Protein AF-L8HQR1-F1 (afdb_monomer_lite)

InterPro domains:
  IPR013783 Immunoglobulin-like fold [G3DSA:2.60.40.10] (1-43)
  IPR036179 Immunoglobulin-like domain superfamily [SSF48726] (3-43)
  IPR050199 Immunoglobulin Heavy Variable [PTHR23266] (4-43)

Radius of gyration: 11.6 Å; chains: 1; bounding box: 32×24×17 Å

Foldseek 3Di:
DDDPDDPVCVPQWDWDADPVVRDIDIHGHPDDPVNDDDDDDDD

Structure (mmCIF, N/CA/C/O backbone):
data_AF-L8HQR1-F1
#
_entry.id   AF-L8HQR1-F1
#
loop_
_atom_site.group_PDB
_atom_site.id
_atom_site.type_symbol
_atom_site.label_atom_id
_atom_site.label_alt_id
_atom_site.label_comp_id
_atom_site.label_asym_id
_atom_site.label_entity_id
_atom_site.label_seq_id
_atom_site.pdbx_PDB_ins_code
_atom_site.Cartn_x
_atom_site.Cartn_y
_atom_site.Cartn_z
_atom_site.occupancy
_atom_site.B_iso_or_equiv
_atom_site.auth_seq_id
_atom_site.auth_comp_id
_atom_site.auth_asym_id
_atom_site.auth_atom_id
_atom_site.pdbx_PDB_model_num
ATOM 1 N N . GLY A 1 1 ? 3.006 16.239 -10.759 1.00 43.44 1 GLY A N 1
ATOM 2 C CA . GLY A 1 1 ? 2.230 15.062 -11.183 1.00 43.44 1 GLY A CA 1
ATOM 3 C C . GLY A 1 1 ? 1.461 14.560 -9.989 1.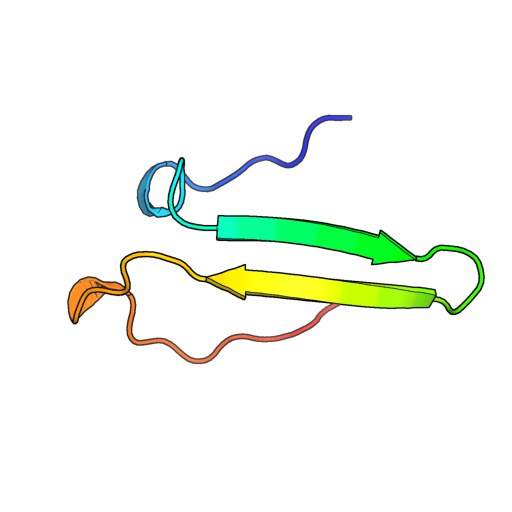00 43.44 1 GLY A C 1
ATOM 4 O O . GLY A 1 1 ? 2.090 14.206 -9.007 1.00 43.44 1 GLY A O 1
ATOM 5 N N . GLY A 1 2 ? 0.132 14.640 -10.021 1.00 54.53 2 GLY A N 1
ATOM 6 C CA . GLY A 1 2 ? -0.715 14.137 -8.939 1.00 54.53 2 GLY A CA 1
ATOM 7 C C . GLY A 1 2 ? -1.072 12.677 -9.183 1.00 54.53 2 GLY A C 1
ATOM 8 O O . GLY A 1 2 ? -1.361 12.307 -10.323 1.00 54.53 2 GLY A O 1
ATOM 9 N N . ALA A 1 3 ? -1.061 11.863 -8.130 1.00 61.56 3 ALA A N 1
ATOM 10 C CA . ALA A 1 3 ? -1.616 10.518 -8.181 1.00 61.56 3 ALA A CA 1
ATOM 11 C C . ALA A 1 3 ? -3.086 10.608 -8.623 1.00 61.56 3 ALA A C 1
ATOM 13 O O . ALA A 1 3 ? -3.903 11.270 -7.980 1.00 61.56 3 ALA A O 1
ATOM 14 N N . LYS A 1 4 ? -3.424 9.992 -9.761 1.00 66.88 4 LYS A N 1
ATOM 15 C CA . LYS A 1 4 ? -4.813 9.894 -10.211 1.00 66.88 4 LYS A CA 1
ATOM 16 C C . LYS A 1 4 ? -5.472 8.745 -9.462 1.00 66.88 4 LYS A C 1
ATOM 18 O O . LYS A 1 4 ? -5.425 7.601 -9.902 1.00 66.88 4 LYS A O 1
ATOM 23 N N . TYR A 1 5 ? -6.065 9.058 -8.316 1.00 68.56 5 TYR A N 1
ATOM 24 C CA . TYR A 1 5 ? -6.901 8.108 -7.594 1.00 68.56 5 TYR A CA 1
ATOM 25 C C . TYR A 1 5 ? -8.148 7.807 -8.423 1.00 68.56 5 TYR A C 1
ATOM 27 O O . TYR A 1 5 ? -8.822 8.727 -8.893 1.00 68.56 5 TYR A O 1
ATOM 35 N N . ALA A 1 6 ? -8.476 6.527 -8.601 1.00 73.31 6 ALA A N 1
ATOM 36 C CA . ALA A 1 6 ? -9.793 6.184 -9.114 1.00 73.31 6 ALA A CA 1
ATOM 37 C C . ALA A 1 6 ? -10.841 6.680 -8.111 1.00 73.31 6 ALA A C 1
ATOM 39 O O . ALA A 1 6 ? -10.674 6.530 -6.901 1.00 73.31 6 ALA A O 1
ATOM 40 N N . GLN A 1 7 ? -11.926 7.264 -8.613 1.00 72.44 7 GLN A N 1
ATOM 41 C CA . GLN A 1 7 ? -12.919 7.973 -7.800 1.00 72.44 7 GLN A CA 1
ATOM 42 C C . GLN A 1 7 ? -13.511 7.108 -6.668 1.00 72.44 7 GLN A C 1
ATOM 44 O O . GLN A 1 7 ? -13.849 7.624 -5.609 1.00 72.44 7 GLN A O 1
ATOM 49 N N . LYS A 1 8 ? -13.559 5.779 -6.849 1.00 75.88 8 LYS A N 1
ATOM 50 C CA . LYS A 1 8 ? -13.992 4.813 -5.822 1.00 75.88 8 LYS A CA 1
ATOM 51 C C . LYS A 1 8 ? -13.095 4.770 -4.577 1.00 75.88 8 LYS A C 1
ATOM 53 O O . LYS A 1 8 ? -13.597 4.525 -3.485 1.00 75.88 8 LYS A O 1
ATOM 58 N N . PHE A 1 9 ? -11.802 5.037 -4.742 1.00 76.56 9 PHE A N 1
ATOM 59 C CA . PHE A 1 9 ? -10.784 4.973 -3.688 1.00 76.56 9 PHE A CA 1
ATOM 60 C C . PHE A 1 9 ? -10.507 6.327 -3.030 1.00 76.56 9 PHE A C 1
ATOM 62 O O . PHE A 1 9 ? -9.733 6.418 -2.075 1.00 76.56 9 PHE A O 1
ATOM 69 N N . GLN A 1 10 ? -11.137 7.391 -3.527 1.00 76.88 10 GLN A N 1
ATOM 70 C CA . GLN A 1 10 ? -10.934 8.737 -3.019 1.00 76.88 10 GLN A CA 1
ATOM 71 C C . GLN A 1 10 ? -11.384 8.822 -1.550 1.00 76.88 10 GLN A C 1
ATOM 73 O O . GLN A 1 10 ? -12.514 8.471 -1.217 1.00 76.88 10 GLN A O 1
ATOM 78 N N . GLY A 1 11 ? -10.476 9.239 -0.664 1.00 80.81 11 GLY A N 1
ATOM 79 C CA . GLY A 1 11 ? -10.721 9.316 0.783 1.00 80.81 11 GLY A CA 1
ATOM 80 C C . GLY A 1 11 ? -10.662 7.981 1.539 1.00 80.81 11 GLY A C 1
ATOM 81 O O . GLY A 1 11 ? -10.835 7.987 2.752 1.00 80.81 11 GLY A O 1
ATOM 82 N N . ARG A 1 12 ? -10.412 6.854 0.855 1.00 84.38 12 ARG A N 1
ATOM 83 C CA . ARG A 1 12 ? -10.236 5.522 1.470 1.00 84.38 12 ARG A CA 1
ATOM 84 C C . ARG A 1 12 ? -8.816 4.976 1.342 1.00 84.38 12 ARG A C 1
ATOM 86 O O . ARG A 1 12 ? -8.448 4.074 2.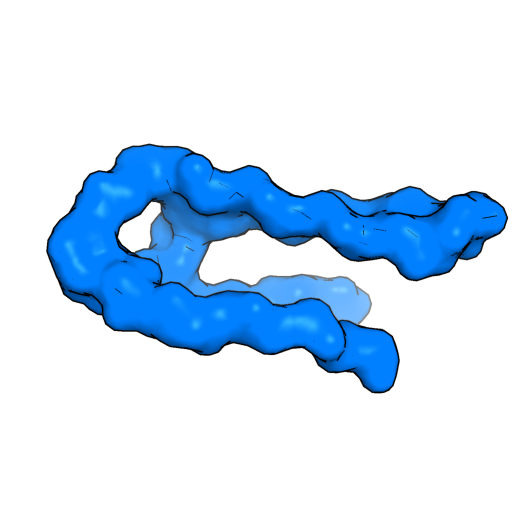085 1.00 84.38 12 ARG A O 1
ATOM 93 N N . VAL A 1 13 ? -8.022 5.511 0.416 1.00 86.38 13 VAL A N 1
ATOM 94 C CA . VAL A 1 13 ? -6.661 5.041 0.136 1.00 86.38 13 VAL A CA 1
ATOM 95 C C . VAL A 1 13 ? -5.658 6.164 0.335 1.00 86.38 13 VAL A C 1
ATOM 97 O O . VAL A 1 13 ? -5.795 7.233 -0.263 1.00 86.38 13 VAL A O 1
ATOM 100 N N . THR A 1 14 ? -4.622 5.881 1.116 1.00 88.44 14 THR A N 1
ATOM 101 C CA . THR A 1 14 ? -3.441 6.732 1.265 1.00 88.44 14 THR A CA 1
ATOM 102 C C . THR A 1 14 ? -2.249 6.014 0.643 1.00 88.44 14 THR A C 1
ATOM 104 O O . THR A 1 14 ? -1.946 4.873 0.991 1.00 88.44 14 THR A O 1
ATOM 107 N N . LEU A 1 15 ? -1.579 6.677 -0.302 1.00 87.25 15 LEU A N 1
ATOM 108 C CA . LEU A 1 15 ? -0.355 6.185 -0.933 1.00 87.25 15 LEU A CA 1
ATOM 109 C C . LEU A 1 15 ? 0.831 7.009 -0.438 1.00 87.25 15 LEU A C 1
ATOM 111 O O . LEU A 1 15 ? 0.808 8.237 -0.519 1.00 87.25 15 LEU A O 1
ATOM 115 N N . ALA A 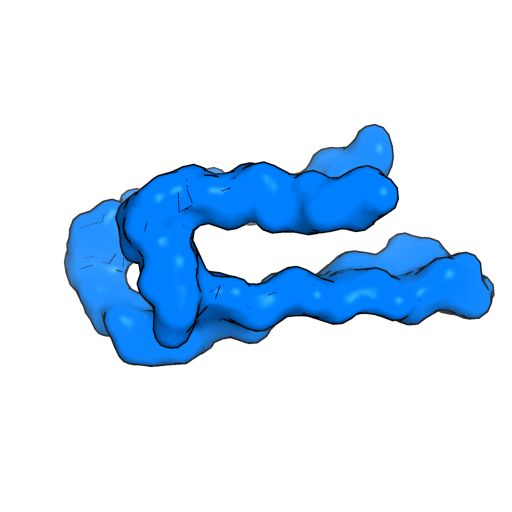1 16 ? 1.876 6.328 0.021 1.00 89.06 16 ALA A N 1
ATOM 116 C CA . ALA A 1 16 ? 3.149 6.937 0.381 1.00 89.06 16 ALA A CA 1
ATOM 117 C C . ALA A 1 16 ? 4.301 6.182 -0.287 1.00 89.06 16 ALA A C 1
ATOM 119 O O . ALA A 1 16 ? 4.209 4.986 -0.558 1.00 89.06 16 ALA A O 1
ATOM 120 N N . ALA A 1 17 ? 5.396 6.885 -0.557 1.00 91.88 17 ALA A N 1
ATOM 121 C CA . ALA A 1 17 ? 6.594 6.294 -1.134 1.00 91.88 17 ALA A CA 1
ATOM 122 C C . ALA A 1 17 ? 7.828 6.812 -0.400 1.00 91.88 17 ALA A C 1
ATOM 124 O O . ALA A 1 17 ? 7.984 8.018 -0.214 1.00 91.88 17 ALA A O 1
ATOM 125 N N . ASP A 1 18 ? 8.708 5.894 -0.020 1.00 93.25 18 ASP A N 1
ATOM 126 C CA . ASP A 1 18 ? 10.059 6.199 0.425 1.00 93.25 18 ASP A CA 1
ATOM 127 C C . ASP A 1 18 ? 11.024 5.965 -0.741 1.00 93.25 18 ASP A C 1
ATOM 129 O O . ASP A 1 18 ? 11.337 4.833 -1.122 1.00 93.25 18 ASP A O 1
ATOM 133 N N . THR A 1 19 ? 11.504 7.063 -1.322 1.00 91.94 19 THR A N 1
ATOM 134 C CA . THR A 1 19 ? 12.429 7.038 -2.459 1.00 91.94 19 THR A CA 1
ATOM 135 C C . THR A 1 19 ? 13.829 6.570 -2.075 1.00 91.94 19 THR A C 1
ATOM 137 O O . THR A 1 19 ? 14.555 6.089 -2.941 1.00 91.94 19 THR A O 1
ATOM 140 N N . SER A 1 20 ? 14.207 6.681 -0.799 1.00 95.94 20 SER A N 1
ATOM 141 C CA . SER A 1 20 ? 15.530 6.281 -0.302 1.00 95.94 20 SER A CA 1
ATOM 142 C C . SER A 1 20 ? 15.666 4.762 -0.279 1.00 95.94 20 SER A C 1
ATOM 144 O O . SER A 1 20 ? 16.723 4.223 -0.592 1.00 95.94 20 SER A O 1
ATOM 146 N N . THR A 1 21 ? 14.573 4.069 0.047 1.00 95.00 21 THR A N 1
ATOM 147 C CA . THR A 1 21 ? 14.514 2.602 0.111 1.00 95.00 21 THR A CA 1
ATOM 148 C C . THR A 1 21 ? 13.806 1.973 -1.089 1.00 95.00 21 THR A C 1
ATOM 150 O O . THR A 1 21 ? 13.756 0.752 -1.198 1.00 95.00 21 THR A O 1
ATOM 153 N N . SER A 1 22 ? 13.288 2.782 -2.023 1.00 91.00 22 SER A N 1
ATOM 154 C CA . SER A 1 22 ? 12.414 2.321 -3.113 1.00 91.00 22 SER A CA 1
ATOM 155 C C . SER A 1 22 ? 11.187 1.538 -2.616 1.00 91.00 22 SER A C 1
ATOM 157 O O . SER A 1 22 ? 10.734 0.607 -3.285 1.00 91.00 22 SER A O 1
ATOM 159 N N . THR A 1 23 ? 10.643 1.915 -1.458 1.00 92.88 23 THR A N 1
ATOM 160 C CA . THR A 1 23 ? 9.498 1.234 -0.841 1.00 92.88 23 THR A CA 1
ATOM 161 C C . THR A 1 23 ? 8.223 2.035 -1.063 1.00 92.88 23 THR A C 1
ATOM 163 O O . THR A 1 23 ? 8.194 3.244 -0.836 1.00 92.88 23 THR A O 1
ATOM 166 N N . ALA A 1 24 ? 7.151 1.362 -1.476 1.00 92.00 24 ALA A N 1
ATOM 167 C CA . ALA A 1 24 ? 5.818 1.946 -1.563 1.00 92.00 24 ALA A CA 1
ATOM 168 C C . ALA A 1 24 ? 4.929 1.397 -0.442 1.00 92.00 24 ALA A C 1
ATOM 170 O O . ALA A 1 24 ? 4.945 0.200 -0.158 1.00 92.00 24 ALA A O 1
ATOM 171 N N . TYR A 1 25 ? 4.136 2.277 0.159 1.00 91.38 25 TYR A N 1
ATOM 172 C CA . TYR A 1 25 ? 3.182 1.961 1.211 1.00 91.38 25 TYR A CA 1
ATOM 173 C C . TYR A 1 25 ? 1.773 2.311 0.742 1.00 91.38 25 TYR A C 1
ATOM 175 O O . TYR A 1 25 ? 1.534 3.385 0.179 1.00 91.38 25 TYR A O 1
ATOM 183 N N . VAL A 1 26 ? 0.841 1.397 0.997 1.00 89.94 26 VAL A N 1
ATOM 184 C CA . VAL A 1 26 ? -0.585 1.581 0.732 1.00 89.94 26 VAL A CA 1
ATOM 185 C C . VAL A 1 26 ? -1.330 1.365 2.036 1.00 89.94 26 VAL A C 1
ATOM 187 O O . VAL A 1 26 ? -1.285 0.276 2.603 1.00 89.94 26 VAL A O 1
ATOM 190 N N . GLU A 1 27 ? -2.029 2.395 2.493 1.00 90.88 27 GLU A N 1
ATOM 191 C CA . GLU A 1 27 ? -2.946 2.303 3.621 1.00 90.88 27 GLU A CA 1
ATOM 192 C C . GLU A 1 27 ? -4.383 2.361 3.101 1.00 90.88 27 GLU A C 1
ATOM 194 O O . GLU A 1 27 ? -4.770 3.292 2.390 1.00 90.88 27 GLU A O 1
ATOM 199 N N . LEU A 1 28 ? -5.167 1.339 3.445 1.00 88.75 28 LEU A N 1
ATOM 200 C CA . LEU A 1 28 ? -6.582 1.232 3.107 1.00 88.75 28 LEU A CA 1
ATOM 201 C C . LEU A 1 28 ? -7.399 1.447 4.383 1.00 88.75 28 LEU A C 1
ATOM 203 O O . LEU A 1 28 ? -7.274 0.684 5.340 1.00 88.75 28 LEU A O 1
ATOM 207 N N . SER A 1 29 ? -8.254 2.465 4.391 1.00 87.88 29 SER A N 1
ATOM 208 C CA . SER A 1 29 ? -9.140 2.798 5.508 1.00 87.88 29 SER A CA 1
ATOM 209 C C . SER A 1 29 ? -10.608 2.659 5.101 1.00 87.88 29 SER A C 1
ATOM 211 O O . SER A 1 29 ? -10.975 2.838 3.940 1.00 87.88 29 SER A O 1
ATOM 213 N N . SER A 1 30 ? -11.473 2.333 6.069 1.00 88.12 30 SER A N 1
ATOM 214 C CA . SER A 1 30 ? -12.921 2.160 5.849 1.00 88.12 30 SER A CA 1
ATOM 215 C C . SER A 1 30 ? -13.278 1.157 4.734 1.00 88.12 30 SER A C 1
ATOM 217 O O . SER A 1 30 ? -14.172 1.425 3.928 1.00 88.12 30 SER A O 1
ATOM 219 N N . LEU A 1 31 ? -12.572 0.017 4.685 1.00 87.06 31 LEU A N 1
ATOM 220 C CA . LEU A 1 31 ? -12.778 -1.040 3.688 1.00 87.06 31 LEU A CA 1
ATOM 221 C C . LEU A 1 31 ? -14.228 -1.524 3.655 1.00 87.06 31 LEU A C 1
ATOM 223 O O . LEU A 1 31 ? -14.842 -1.798 4.688 1.00 87.06 31 LEU A O 1
ATOM 227 N N . ARG A 1 32 ? -14.753 -1.682 2.443 1.00 87.94 32 ARG A N 1
ATOM 228 C CA . ARG A 1 32 ? -16.077 -2.248 2.186 1.00 87.94 32 ARG A CA 1
ATOM 229 C C . ARG A 1 32 ? -15.946 -3.527 1.375 1.00 87.94 32 ARG A C 1
ATOM 231 O O . ARG A 1 32 ? -14.942 -3.751 0.709 1.00 87.94 32 ARG A O 1
ATOM 238 N N . SER A 1 33 ? -16.994 -4.347 1.357 1.00 90.25 33 SER A N 1
ATOM 239 C CA . SER A 1 33 ? -17.015 -5.571 0.543 1.00 90.25 33 SER A CA 1
ATOM 240 C C . SER A 1 33 ? -16.749 -5.297 -0.945 1.00 90.25 33 SER A C 1
ATOM 242 O O . SER A 1 33 ? -16.098 -6.104 -1.601 1.00 90.25 33 SER A O 1
ATOM 244 N N . GLU A 1 34 ? -17.182 -4.135 -1.451 1.00 86.00 34 GLU A N 1
ATOM 245 C CA . GLU A 1 34 ? -16.921 -3.656 -2.819 1.00 86.00 34 GLU A CA 1
ATOM 246 C C . GLU A 1 34 ? -15.438 -3.387 -3.132 1.00 86.00 34 GLU A C 1
ATOM 24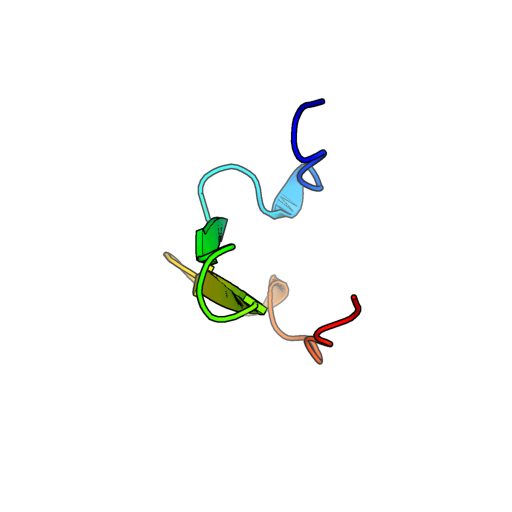8 O O . GLU A 1 34 ? -15.075 -3.338 -4.305 1.00 86.00 34 GLU A O 1
ATOM 253 N N . ASP A 1 35 ? -14.589 -3.243 -2.109 1.00 83.69 35 ASP A N 1
ATOM 254 C CA . ASP A 1 35 ? -13.148 -2.995 -2.241 1.00 83.69 35 ASP A CA 1
ATOM 255 C C . ASP A 1 35 ? -12.334 -4.312 -2.273 1.00 83.69 35 ASP A C 1
ATOM 257 O O . ASP A 1 35 ? -11.104 -4.294 -2.340 1.00 83.69 35 ASP A O 1
ATOM 261 N N . THR A 1 36 ? -12.996 -5.476 -2.230 1.00 89.62 36 THR A N 1
ATOM 262 C CA . THR A 1 36 ? -12.332 -6.789 -2.304 1.00 89.62 36 THR A CA 1
ATOM 263 C C . THR A 1 36 ? -11.757 -7.011 -3.700 1.00 89.62 36 THR A C 1
ATOM 265 O O . THR A 1 36 ? -12.494 -7.184 -4.670 1.00 89.62 36 THR A O 1
ATOM 268 N N . ALA A 1 37 ? -10.432 -7.034 -3.800 1.00 88.50 37 ALA A N 1
ATOM 269 C CA . ALA A 1 37 ? -9.709 -7.256 -5.043 1.00 88.50 37 ALA A CA 1
ATOM 270 C C . ALA A 1 37 ? -8.321 -7.840 -4.758 1.00 88.50 37 ALA A C 1
ATOM 272 O O . ALA A 1 37 ? -7.855 -7.858 -3.618 1.00 88.50 37 ALA A O 1
ATOM 273 N N . VAL A 1 38 ? -7.641 -8.289 -5.811 1.00 90.69 38 VAL A N 1
ATOM 274 C CA . VAL A 1 38 ? -6.204 -8.568 -5.748 1.00 90.69 38 VAL A CA 1
ATOM 275 C C . VAL A 1 38 ? -5.458 -7.269 -6.034 1.00 90.69 38 VAL A C 1
ATOM 277 O O . VAL A 1 38 ? -5.668 -6.646 -7.075 1.00 90.69 38 VAL A O 1
ATOM 280 N N . TYR A 1 39 ? -4.590 -6.864 -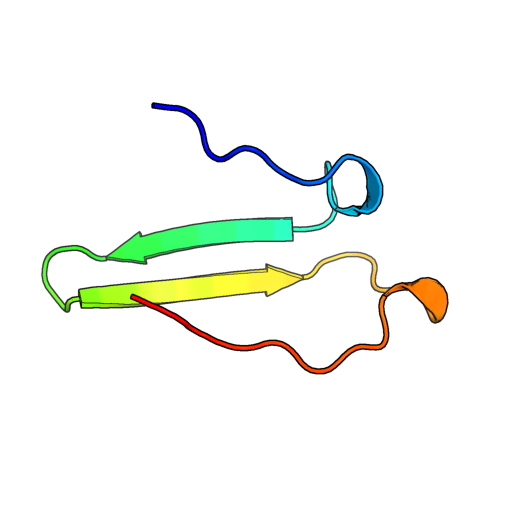5.110 1.00 87.44 39 TYR A N 1
ATOM 281 C CA . TYR A 1 39 ? -3.804 -5.638 -5.216 1.00 87.44 39 TYR A CA 1
ATOM 282 C C . TYR A 1 39 ? -2.378 -5.977 -5.638 1.00 87.44 39 TYR A C 1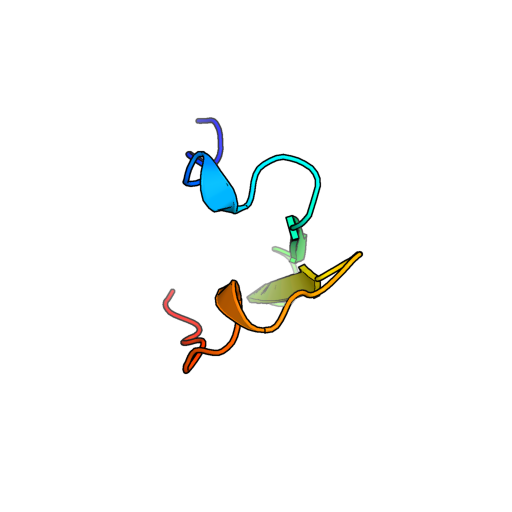
ATOM 284 O O . TYR A 1 39 ? -1.679 -6.722 -4.953 1.00 87.44 39 TYR A O 1
ATOM 292 N N . TYR A 1 40 ? -1.948 -5.418 -6.766 1.00 89.19 40 TYR A N 1
ATOM 293 C CA . TYR A 1 40 ? -0.601 -5.607 -7.289 1.00 89.19 40 TYR A CA 1
ATOM 294 C C . TYR A 1 40 ? 0.246 -4.365 -7.049 1.00 89.19 40 TYR A C 1
ATOM 296 O O . TYR A 1 40 ? -0.180 -3.244 -7.327 1.00 89.19 40 TYR A O 1
ATOM 304 N N . CYS A 1 41 ? 1.472 -4.584 -6.581 1.00 86.44 41 CYS A N 1
ATOM 305 C CA . CYS A 1 41 ? 2.512 -3.569 -6.607 1.00 86.44 41 CYS A CA 1
ATOM 306 C C . CYS A 1 41 ? 3.233 -3.649 -7.958 1.00 86.44 41 CYS A C 1
ATOM 308 O O . CYS A 1 41 ? 3.752 -4.703 -8.326 1.00 86.44 41 CYS A O 1
ATOM 310 N N . VAL A 1 42 ? 3.242 -2.539 -8.692 1.00 83.88 42 VAL A N 1
ATOM 311 C CA . VAL A 1 42 ? 3.957 -2.365 -9.963 1.00 83.88 42 VAL A CA 1
ATOM 312 C C . VAL A 1 42 ? 4.803 -1.098 -9.869 1.00 83.88 42 VAL A C 1
ATOM 314 O O . VAL A 1 42 ? 4.350 -0.102 -9.304 1.00 83.88 42 VAL A O 1
ATOM 317 N N . ARG A 1 43 ? 6.039 -1.168 -10.370 1.00 76.44 43 ARG A N 1
ATOM 318 C CA . ARG A 1 43 ? 7.033 -0.087 -10.339 1.00 76.44 43 ARG A CA 1
ATOM 319 C C . ARG A 1 43 ? 7.123 0.612 -11.687 1.00 76.44 43 ARG A C 1
ATOM 321 O O . ARG A 1 43 ? 7.080 -0.109 -12.707 1.00 76.44 43 ARG A O 1
#

Organism: NCBI:txid72004

Secondary structure (DSSP, 8-state):
------GGGTTTEEEEEETTTTEEEEEE-S--GGG--------

pLDDT: mean 83.59, std 10.95, range [43.44, 95.94]

Sequence (43 aa):
GGAKYAQKFQGRVTLAADTSTSTAYVELSSLRSEDTAVYYCVR